Protein AF-A0A7Z7YSB0-F1 (afdb_monomer_lite)

InterPro domains:
  IPR004360 Glyoxalase/fosfomycin resistance/dioxygenase domain [PF00903] (12-40)
  IPR029068 Glyoxalase/Bleomycin resistance protein/Dihydroxybiphenyl dioxygenase [G3DSA:3.10.180.10] (10-54)
  IPR029068 Glyoxalase/Bleomycin resistance protein/Dihydroxybiphenyl dioxygenase [SSF54593] (12-44)

Radius of gyration: 12.41 Å; chains: 1; bounding box: 28×22×36 Å

Structure (mmCIF, N/CA/C/O backbone):
data_AF-A0A7Z7YSB0-F1
#
_entry.id   AF-A0A7Z7YSB0-F1
#
loop_
_atom_site.group_PDB
_atom_site.id
_atom_site.type_symbol
_atom_site.label_atom_id
_atom_site.label_alt_id
_atom_site.label_comp_id
_atom_site.label_asym_id
_atom_site.label_entity_id
_atom_site.label_seq_id
_atom_site.pdbx_PDB_ins_code
_atom_site.Cartn_x
_atom_site.Cartn_y
_atom_site.Cartn_z
_atom_site.occupancy
_atom_site.B_iso_or_equiv
_atom_site.auth_seq_id
_atom_site.auth_comp_id
_atom_site.auth_asym_id
_atom_site.auth_atom_id
_atom_site.pdbx_PDB_model_num
ATOM 1 N N . MET A 1 1 ? 17.062 3.750 -18.611 1.00 64.75 1 MET A N 1
ATOM 2 C CA . MET A 1 1 ? 15.852 4.081 -17.830 1.00 64.75 1 MET A CA 1
ATOM 3 C C . MET A 1 1 ? 14.863 4.700 -18.789 1.00 64.75 1 MET A C 1
ATOM 5 O O . MET A 1 1 ? 15.153 5.767 -19.314 1.00 64.75 1 MET A O 1
ATOM 9 N N . GLU A 1 2 ? 13.755 4.024 -19.076 1.00 62.62 2 GLU A N 1
ATOM 10 C CA . GLU A 1 2 ? 12.639 4.687 -19.753 1.00 62.62 2 GLU A CA 1
ATOM 11 C C . GLU A 1 2 ? 11.969 5.614 -18.737 1.00 62.62 2 GLU A C 1
ATOM 13 O O . GLU A 1 2 ? 11.396 5.158 -17.748 1.00 62.62 2 GLU A O 1
ATOM 18 N N . PHE A 1 3 ? 12.102 6.924 -18.938 1.00 63.34 3 PHE A N 1
ATOM 19 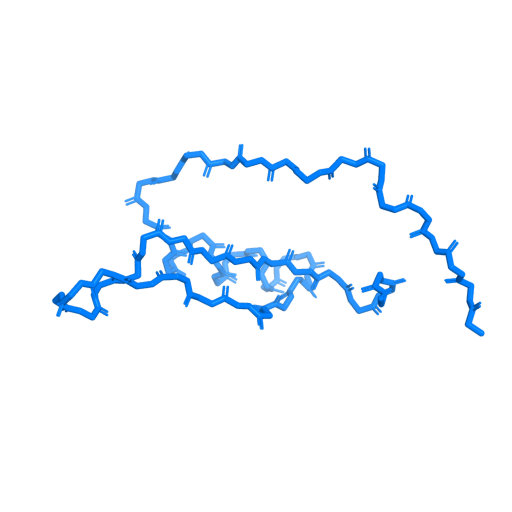C CA . PHE A 1 3 ? 11.417 7.912 -18.116 1.00 63.34 3 PHE A CA 1
ATOM 20 C C . PHE A 1 3 ? 9.958 7.976 -18.549 1.00 63.34 3 PHE A C 1
ATOM 22 O O . PHE A 1 3 ? 9.600 8.653 -19.512 1.00 63.34 3 PHE A O 1
ATOM 29 N N . TYR A 1 4 ? 9.101 7.256 -17.832 1.00 67.25 4 TYR A N 1
ATOM 30 C CA . TYR A 1 4 ? 7.668 7.418 -17.996 1.00 67.25 4 TYR A CA 1
ATOM 31 C C . TYR A 1 4 ? 7.235 8.679 -17.249 1.00 67.25 4 TYR A C 1
ATOM 33 O O . TYR A 1 4 ? 7.191 8.694 -16.018 1.00 67.25 4 TYR A O 1
ATOM 41 N N . LEU A 1 5 ? 6.907 9.742 -17.987 1.00 65.12 5 LEU A N 1
ATOM 42 C CA . LEU A 1 5 ? 6.257 10.921 -17.415 1.00 65.12 5 LEU A CA 1
ATOM 43 C C . LEU A 1 5 ? 4.950 10.467 -16.764 1.00 65.12 5 LEU A C 1
ATOM 45 O O . LEU A 1 5 ? 4.011 10.068 -17.452 1.00 65.12 5 LEU A O 1
ATOM 49 N N . MET A 1 6 ? 4.910 10.452 -15.430 1.00 65.38 6 MET A N 1
ATOM 50 C CA . MET A 1 6 ? 3.771 9.908 -14.700 1.00 65.38 6 MET A CA 1
ATOM 51 C C . MET A 1 6 ? 2.559 10.831 -14.926 1.00 65.38 6 MET A C 1
ATOM 53 O O . MET A 1 6 ? 2.570 11.953 -14.423 1.00 65.38 6 MET A O 1
ATOM 57 N N . PRO A 1 7 ? 1.513 10.420 -15.675 1.00 64.12 7 PRO A N 1
ATOM 58 C CA . PRO A 1 7 ? 0.577 11.394 -16.226 1.00 64.12 7 PRO A CA 1
ATOM 59 C C . PRO A 1 7 ? -0.331 11.995 -15.153 1.00 64.12 7 PRO A C 1
ATOM 61 O O . PRO A 1 7 ? -0.732 13.145 -15.282 1.00 64.12 7 PRO A O 1
ATOM 64 N N . ARG A 1 8 ? -0.673 11.231 -14.098 1.00 70.69 8 ARG A N 1
ATOM 65 C CA . ARG A 1 8 ? -1.561 11.653 -12.998 1.00 70.69 8 ARG A CA 1
ATOM 66 C C . ARG A 1 8 ? -1.294 10.864 -11.707 1.00 70.69 8 ARG A C 1
ATOM 68 O O . ARG A 1 8 ? -1.271 9.634 -11.724 1.00 70.69 8 ARG A O 1
ATOM 75 N N . PHE A 1 9 ? -1.172 11.568 -10.579 1.00 76.94 9 PHE A N 1
ATOM 76 C CA . PHE A 1 9 ? -1.224 10.987 -9.230 1.00 76.94 9 PHE A CA 1
ATOM 77 C C . PHE A 1 9 ? -2.682 10.926 -8.760 1.00 76.94 9 PHE A C 1
ATOM 79 O O . PHE A 1 9 ? -3.191 11.874 -8.161 1.00 76.94 9 PHE A O 1
ATOM 86 N N . ASN A 1 10 ? -3.375 9.824 -9.048 1.00 86.06 10 ASN A N 1
ATOM 87 C CA . ASN A 1 10 ? -4.750 9.649 -8.582 1.00 86.06 10 ASN A CA 1
ATOM 88 C C . ASN A 1 10 ? -4.771 9.485 -7.056 1.00 86.06 10 ASN A C 1
ATOM 90 O O . ASN A 1 10 ? -4.114 8.597 -6.511 1.00 86.06 10 ASN A O 1
ATOM 94 N N . LYS A 1 11 ? -5.542 10.332 -6.369 1.00 92.00 11 LYS A N 1
ATOM 95 C CA . LYS A 1 11 ? -5.791 10.227 -4.928 1.00 92.00 11 LYS A CA 1
ATOM 96 C C . LYS A 1 11 ? -7.144 9.566 -4.710 1.00 92.00 11 LYS A C 1
ATOM 98 O O . LYS A 1 11 ? -8.131 9.973 -5.315 1.00 92.00 11 LYS A O 1
ATOM 103 N N . LEU A 1 12 ? -7.181 8.561 -3.844 1.00 94.19 12 LEU A N 1
ATOM 104 C CA . LEU A 1 12 ? -8.395 7.831 -3.497 1.00 94.19 12 LEU A CA 1
ATOM 105 C C . LEU A 1 12 ? -8.661 8.011 -2.005 1.00 94.19 12 LEU A C 1
ATOM 107 O O . LEU A 1 12 ? -7.782 7.740 -1.187 1.00 94.19 12 LEU A O 1
ATOM 111 N N . CYS A 1 13 ? -9.866 8.459 -1.657 1.00 96.19 13 CYS A N 1
ATOM 112 C CA . CYS A 1 13 ? -10.329 8.425 -0.276 1.00 96.19 13 CYS A CA 1
ATOM 113 C C . CYS A 1 13 ? -10.824 7.009 0.027 1.00 96.19 13 CYS A C 1
ATOM 115 O O . CYS A 1 13 ? -11.656 6.472 -0.704 1.00 96.19 13 CYS A O 1
ATOM 117 N N . VAL A 1 14 ? -10.285 6.390 1.072 1.00 95.88 14 VAL A N 1
ATOM 118 C CA . VAL A 1 14 ? -10.607 5.014 1.464 1.00 95.88 14 VAL A CA 1
ATOM 119 C C . VAL A 1 14 ? -10.945 4.970 2.945 1.00 95.88 14 VAL A C 1
ATOM 121 O O . VAL A 1 14 ? -10.431 5.766 3.724 1.00 95.88 14 VAL A O 1
ATOM 124 N N . GLN A 1 15 ? -11.787 4.015 3.337 1.00 96.94 15 GLN A N 1
ATOM 125 C CA . GLN A 1 15 ? -12.148 3.820 4.745 1.00 96.94 15 GLN A CA 1
ATOM 126 C C . GLN A 1 15 ? -10.994 3.221 5.565 1.00 96.94 15 GLN A C 1
ATOM 128 O O . GLN A 1 15 ? -10.817 3.576 6.724 1.00 96.94 15 GLN A O 1
ATOM 133 N N . ASP A 1 16 ? -10.198 2.330 4.963 1.00 97.50 16 ASP A N 1
ATOM 134 C CA . ASP A 1 16 ? -9.065 1.664 5.615 1.00 97.50 16 ASP A CA 1
ATOM 135 C C . ASP A 1 16 ? -7.856 1.628 4.670 1.00 97.50 16 ASP A C 1
ATOM 137 O O . ASP A 1 16 ? -7.851 0.941 3.639 1.00 97.50 16 ASP A O 1
ATOM 141 N N . ILE A 1 17 ? -6.818 2.385 5.031 1.00 97.44 17 ILE A N 1
ATOM 142 C CA . ILE A 1 17 ? -5.585 2.514 4.248 1.00 97.44 17 ILE A CA 1
ATOM 143 C C . ILE A 1 17 ? -4.788 1.205 4.244 1.00 97.44 17 ILE A C 1
ATOM 145 O O . ILE A 1 17 ? -4.261 0.828 3.198 1.00 97.44 17 ILE A O 1
ATOM 149 N N . ALA A 1 18 ? -4.711 0.492 5.370 1.00 96.31 18 ALA A N 1
ATOM 150 C CA . ALA A 1 18 ? -3.914 -0.728 5.488 1.00 96.31 18 ALA A CA 1
ATOM 151 C C . ALA A 1 18 ? -4.537 -1.876 4.682 1.00 96.31 18 ALA A C 1
ATOM 153 O O . ALA A 1 18 ? -3.841 -2.589 3.951 1.00 96.31 18 ALA A O 1
ATOM 154 N N . LYS A 1 19 ? -5.865 -2.019 4.752 1.00 97.88 19 LYS A N 1
ATOM 155 C CA . LYS A 1 19 ? -6.606 -2.989 3.935 1.00 97.88 19 LYS A CA 1
ATOM 156 C C . LYS A 1 19 ? -6.466 -2.679 2.445 1.00 97.88 19 LYS A C 1
ATOM 158 O O . LYS A 1 19 ? -6.213 -3.592 1.656 1.00 97.88 19 LYS A O 1
ATOM 163 N N . SER A 1 20 ? -6.582 -1.404 2.072 1.00 97.50 20 SER A N 1
ATOM 164 C CA . SER A 1 20 ? -6.436 -0.964 0.680 1.00 97.50 20 SER A CA 1
ATOM 165 C C . SER A 1 20 ? -5.023 -1.229 0.153 1.00 97.50 20 SER A C 1
ATOM 167 O O . SER A 1 20 ? -4.874 -1.855 -0.893 1.00 97.50 20 SER A O 1
ATOM 169 N N . GLU A 1 21 ? -3.982 -0.842 0.898 1.00 96.62 21 GLU A N 1
ATOM 170 C CA . GLU A 1 21 ? -2.573 -1.121 0.574 1.00 96.62 21 GLU A CA 1
ATOM 171 C C . GLU A 1 21 ? -2.344 -2.609 0.301 1.00 96.62 21 GLU A C 1
ATOM 173 O O . GLU A 1 21 ? -1.779 -2.969 -0.735 1.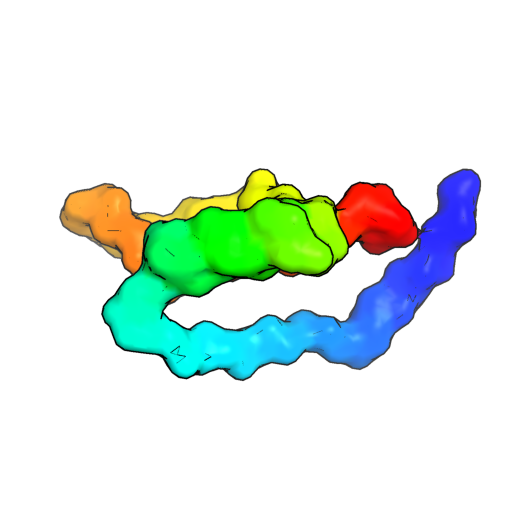00 96.62 21 GLU A O 1
ATOM 178 N N . LYS A 1 22 ? -2.823 -3.482 1.196 1.00 98.00 22 LYS A N 1
ATOM 179 C CA . LYS A 1 22 ? -2.669 -4.933 1.050 1.00 98.00 22 LYS A CA 1
ATOM 180 C C . LYS A 1 22 ? -3.341 -5.450 -0.223 1.00 98.00 22 LYS A C 1
ATOM 182 O O . LYS A 1 22 ? -2.762 -6.286 -0.918 1.00 98.00 22 LYS A O 1
ATOM 187 N N . TRP A 1 23 ? -4.537 -4.954 -0.542 1.00 98.00 23 TRP A N 1
ATOM 188 C CA . TRP A 1 23 ? -5.257 -5.347 -1.753 1.00 98.00 23 TRP A CA 1
ATOM 189 C C . TRP A 1 23 ? -4.529 -4.895 -3.023 1.00 98.00 23 TRP A C 1
ATOM 191 O O . TRP A 1 23 ? -4.295 -5.722 -3.906 1.00 98.00 23 TRP A O 1
ATOM 201 N N . TYR A 1 24 ? -4.108 -3.627 -3.097 1.00 96.56 24 TYR A N 1
ATOM 202 C CA . TYR A 1 24 ? -3.375 -3.086 -4.249 1.00 96.56 24 TYR A CA 1
ATOM 203 C C . TYR A 1 24 ? -2.026 -3.777 -4.450 1.00 96.56 24 TYR A C 1
ATOM 205 O O . TYR A 1 24 ? -1.620 -4.031 -5.586 1.00 96.56 24 TYR A O 1
ATOM 213 N N . SER A 1 25 ? -1.348 -4.122 -3.356 1.00 96.38 25 SER A N 1
ATOM 214 C CA . SER A 1 25 ? -0.088 -4.851 -3.420 1.00 96.38 25 SER A CA 1
ATOM 215 C C . SER A 1 25 ? -0.281 -6.275 -3.940 1.00 96.38 25 SER A C 1
ATOM 217 O O . SER A 1 25 ? 0.369 -6.658 -4.910 1.00 96.38 25 SER A O 1
ATOM 219 N N . LYS A 1 26 ? -1.227 -7.036 -3.372 1.00 97.81 26 LYS A N 1
ATOM 220 C CA . LYS A 1 26 ? -1.467 -8.435 -3.763 1.00 97.81 26 LYS A CA 1
ATOM 221 C C . LYS A 1 26 ? -2.036 -8.571 -5.177 1.00 97.81 26 LYS A C 1
ATOM 223 O O . LYS A 1 26 ? -1.669 -9.498 -5.888 1.00 97.81 26 LYS A O 1
ATOM 228 N N . THR A 1 27 ? -2.952 -7.685 -5.558 1.00 97.69 27 THR A N 1
ATOM 229 C CA . THR A 1 27 ? -3.735 -7.836 -6.795 1.00 97.69 27 THR A CA 1
ATOM 230 C C . THR A 1 27 ? -3.036 -7.214 -7.994 1.00 97.69 27 THR A C 1
ATOM 232 O O . THR A 1 27 ? -3.085 -7.763 -9.087 1.00 97.69 27 THR A O 1
ATOM 235 N N . LEU A 1 28 ? -2.390 -6.061 -7.799 1.00 94.50 28 LEU A N 1
ATOM 236 C CA . LEU A 1 28 ? -1.843 -5.258 -8.894 1.00 94.50 28 LEU A CA 1
ATOM 237 C C . LEU A 1 28 ? -0.322 -5.069 -8.803 1.00 94.50 28 LEU A C 1
ATOM 239 O O . LEU A 1 28 ? 0.2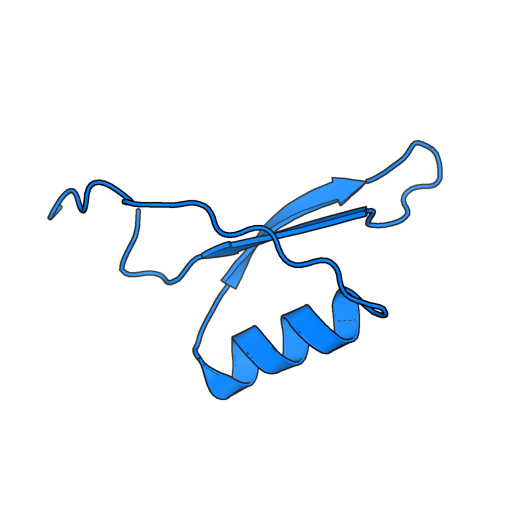65 -4.484 -9.707 1.00 94.50 28 LEU A O 1
ATOM 243 N N . GLY A 1 29 ? 0.332 -5.553 -7.741 1.00 95.44 29 GLY A N 1
ATOM 244 C CA . GLY A 1 29 ? 1.789 -5.480 -7.586 1.00 95.44 29 GLY A CA 1
ATOM 245 C C . GLY A 1 29 ? 2.316 -4.109 -7.154 1.00 95.44 29 GLY A C 1
ATOM 246 O O . GLY A 1 29 ? 3.513 -3.840 -7.278 1.00 95.44 29 GLY A O 1
ATOM 247 N N . PHE A 1 30 ? 1.449 -3.220 -6.657 1.00 94.75 30 PHE A N 1
ATOM 248 C CA . PHE A 1 30 ? 1.882 -1.927 -6.129 1.00 94.75 30 PHE A CA 1
ATOM 249 C C . PHE A 1 30 ? 2.739 -2.089 -4.868 1.00 94.75 30 PHE A C 1
ATOM 251 O O . PHE A 1 30 ? 2.532 -2.988 -4.049 1.00 94.75 30 PHE A O 1
ATOM 258 N N . LYS A 1 31 ? 3.684 -1.166 -4.688 1.00 94.94 31 LYS A N 1
ATOM 259 C CA . LYS A 1 31 ? 4.560 -1.102 -3.516 1.00 94.94 31 LYS A CA 1
ATOM 260 C C . LYS A 1 31 ? 4.351 0.212 -2.777 1.00 94.94 31 LYS A C 1
ATOM 262 O O . LYS A 1 31 ? 4.236 1.260 -3.408 1.00 94.94 31 LYS A O 1
ATOM 267 N N . SER A 1 32 ? 4.329 0.152 -1.448 1.00 95.12 32 SER A N 1
ATOM 268 C CA . SER A 1 32 ? 4.356 1.340 -0.591 1.00 95.12 32 SER A CA 1
ATOM 269 C C . SER A 1 32 ? 5.719 2.015 -0.700 1.00 95.12 32 SER A C 1
ATOM 271 O O . SER A 1 32 ? 6.727 1.402 -0.356 1.00 95.12 32 SER A O 1
ATOM 273 N N . VAL A 1 33 ? 5.751 3.270 -1.149 1.00 94.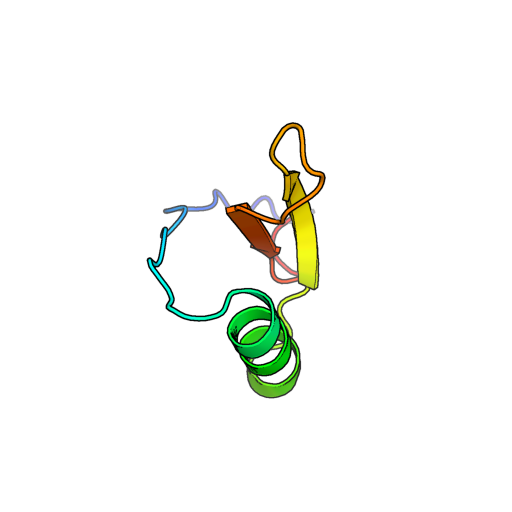19 33 VAL A N 1
ATOM 274 C CA . VAL A 1 33 ? 6.990 4.059 -1.276 1.00 94.19 33 VAL A CA 1
ATOM 275 C C . VAL A 1 33 ? 7.086 5.184 -0.249 1.00 94.19 33 VAL A C 1
ATOM 277 O O . VAL A 1 33 ? 8.188 5.598 0.088 1.00 94.19 33 VAL A O 1
ATOM 280 N N . PHE A 1 34 ? 5.955 5.657 0.284 1.00 94.38 34 PHE A N 1
ATOM 281 C CA . PHE A 1 34 ? 5.933 6.682 1.327 1.00 94.38 34 PHE A CA 1
ATOM 282 C C . PHE A 1 34 ? 4.641 6.613 2.146 1.00 94.38 34 PHE A C 1
ATOM 284 O O . PHE A 1 34 ? 3.555 6.508 1.579 1.00 94.38 34 PHE A O 1
ATOM 291 N N . LYS A 1 35 ? 4.744 6.722 3.475 1.00 96.69 35 LYS A N 1
ATOM 292 C CA . LYS A 1 35 ? 3.590 6.808 4.382 1.00 96.69 35 LYS A CA 1
ATOM 293 C C . LYS A 1 35 ? 3.615 8.146 5.104 1.00 96.69 35 LYS A C 1
ATOM 295 O O . LYS A 1 35 ? 4.527 8.403 5.884 1.00 96.69 35 LYS A O 1
ATOM 300 N N . PHE A 1 36 ? 2.593 8.962 4.870 1.00 96.44 36 PHE A N 1
ATOM 301 C CA . PHE A 1 36 ? 2.385 10.190 5.624 1.00 96.44 36 PHE A CA 1
ATOM 302 C C . PHE A 1 36 ? 1.677 9.867 6.937 1.00 96.44 36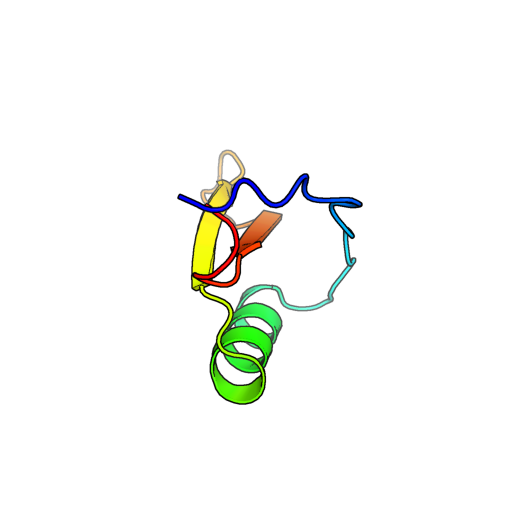 PHE A C 1
ATOM 304 O O . PHE A 1 36 ? 0.670 9.149 6.945 1.00 96.44 36 PHE A O 1
ATOM 311 N N . ARG A 1 37 ? 2.204 10.399 8.039 1.00 97.31 37 ARG A N 1
ATOM 312 C CA . ARG A 1 37 ? 1.683 10.181 9.387 1.00 97.31 37 ARG A CA 1
ATOM 313 C C . ARG A 1 37 ? 1.397 11.511 10.065 1.00 97.31 37 ARG A C 1
ATOM 315 O O . ARG A 1 37 ? 2.075 12.492 9.784 1.00 97.31 37 ARG A O 1
ATOM 322 N N . ASN A 1 38 ? 0.404 11.522 10.948 1.00 96.50 38 ASN A N 1
ATOM 323 C CA . ASN A 1 38 ? 0.175 12.648 11.853 1.00 96.50 38 ASN A CA 1
ATOM 324 C C . ASN A 1 38 ? 1.080 12.571 13.095 1.00 96.50 38 ASN A C 1
ATOM 326 O O . ASN A 1 38 ? 1.815 11.599 13.286 1.00 96.50 38 ASN A O 1
ATOM 330 N N . ASP A 1 39 ? 0.946 13.555 13.983 1.00 97.44 39 ASP A N 1
ATOM 331 C CA . ASP A 1 39 ? 1.707 13.654 15.239 1.00 97.44 39 ASP A CA 1
ATOM 332 C C . ASP A 1 39 ? 1.472 12.469 16.192 1.00 97.44 39 ASP A C 1
ATOM 334 O O . ASP A 1 39 ? 2.319 12.139 17.017 1.00 97.44 39 ASP A O 1
ATOM 338 N N . LYS A 1 40 ? 0.339 11.769 16.042 1.00 97.75 40 LYS A N 1
ATOM 339 C CA . LYS A 1 40 ? 0.000 10.539 16.777 1.00 97.75 40 LYS A CA 1
ATOM 340 C C . LYS A 1 40 ? 0.498 9.267 16.077 1.00 97.75 40 LYS A C 1
ATOM 342 O O . LYS A 1 40 ? 0.055 8.173 16.417 1.00 97.75 40 LYS A O 1
ATOM 347 N N . GLN A 1 41 ? 1.375 9.390 15.077 1.00 94.75 41 GLN A N 1
ATOM 348 C CA . GLN A 1 41 ? 1.922 8.292 14.266 1.00 94.75 41 GLN A CA 1
ATOM 349 C C . GLN A 1 41 ? 0.892 7.502 13.438 1.00 94.75 41 GLN A C 1
ATOM 351 O O . GLN A 1 41 ? 1.222 6.462 12.852 1.00 94.75 41 GLN A O 1
ATOM 356 N N . GLN A 1 42 ? -0.341 7.994 13.314 1.00 96.31 42 GLN A N 1
ATOM 357 C CA . GLN A 1 42 ? -1.378 7.359 12.505 1.00 96.31 42 GLN A CA 1
ATOM 358 C C . GLN A 1 42 ? -1.128 7.642 11.027 1.00 96.31 42 GLN A C 1
ATOM 360 O O . GLN A 1 42 ? -0.865 8.781 10.647 1.00 96.31 42 GLN A O 1
ATOM 365 N N . VAL A 1 43 ? -1.222 6.610 10.187 1.00 97.06 43 VAL A N 1
ATOM 366 C CA . VAL A 1 43 ? -1.069 6.762 8.735 1.00 97.06 43 VAL A CA 1
ATOM 367 C C . VAL A 1 43 ? -2.300 7.471 8.180 1.00 97.06 43 VAL A C 1
ATOM 369 O O . VAL A 1 43 ? -3.401 6.939 8.268 1.00 97.06 43 VAL A O 1
ATOM 372 N N . LEU A 1 44 ? -2.100 8.647 7.586 1.00 96.88 44 LEU A N 1
ATOM 373 C CA . LEU A 1 44 ? -3.156 9.420 6.922 1.00 96.88 44 LEU A CA 1
ATOM 374 C C . LEU A 1 44 ? -3.146 9.240 5.399 1.00 96.88 44 LEU A C 1
ATOM 376 O O . LEU A 1 44 ? -4.157 9.460 4.740 1.00 96.88 44 LEU A O 1
ATOM 380 N N . MET A 1 45 ? -2.007 8.844 4.825 1.00 96.69 45 MET A N 1
ATOM 381 C CA . MET A 1 45 ? -1.871 8.576 3.395 1.00 96.69 45 MET A CA 1
ATOM 382 C C . MET A 1 45 ? -0.751 7.570 3.146 1.00 96.69 45 MET A C 1
ATOM 384 O O . MET A 1 45 ? 0.293 7.613 3.799 1.00 96.69 45 MET A O 1
ATOM 388 N N . ASN A 1 46 ? -0.947 6.696 2.160 1.00 96.94 46 ASN A N 1
ATOM 389 C CA . ASN A 1 46 ? 0.094 5.816 1.653 1.00 96.94 46 ASN A CA 1
ATOM 390 C C . ASN A 1 46 ? 0.260 6.014 0.141 1.00 96.94 46 ASN A C 1
ATOM 392 O O . ASN A 1 46 ? -0.678 5.807 -0.628 1.00 96.94 46 ASN A O 1
ATOM 396 N N . HIS A 1 47 ? 1.455 6.424 -0.274 1.00 94.62 47 HIS A N 1
ATOM 397 C CA . HIS A 1 47 ? 1.841 6.519 -1.671 1.00 94.62 47 HIS A CA 1
ATOM 398 C C . HIS A 1 47 ? 2.239 5.129 -2.165 1.00 94.62 47 HIS A C 1
ATOM 400 O O . HIS A 1 47 ? 3.256 4.566 -1.753 1.00 94.62 47 HIS A O 1
ATOM 406 N N . LEU A 1 48 ? 1.440 4.605 -3.091 1.00 93.81 48 LEU A N 1
ATOM 407 C CA . LEU A 1 48 ? 1.698 3.349 -3.777 1.00 93.81 48 LEU A CA 1
ATOM 408 C C . LEU A 1 48 ? 2.245 3.591 -5.187 1.00 93.81 48 LEU A C 1
ATOM 410 O O . LEU A 1 48 ? 1.705 4.409 -5.931 1.00 93.81 48 LEU A O 1
ATOM 414 N N . ARG A 1 49 ? 3.275 2.841 -5.584 1.00 91.56 49 ARG A N 1
ATOM 415 C CA . ARG A 1 49 ? 3.885 2.926 -6.919 1.00 91.56 49 ARG A CA 1
ATOM 416 C C . ARG A 1 49 ? 4.214 1.541 -7.475 1.00 91.56 49 ARG A C 1
ATOM 418 O O . ARG A 1 49 ? 4.649 0.659 -6.736 1.00 91.56 49 ARG A O 1
ATOM 425 N N . LEU A 1 50 ? 4.010 1.344 -8.779 1.00 89.38 50 LEU A N 1
ATOM 426 C CA . LEU A 1 50 ? 4.499 0.156 -9.491 1.00 89.38 50 LEU A CA 1
ATOM 427 C C . LEU A 1 50 ? 5.978 0.317 -9.837 1.00 89.38 50 LEU A C 1
ATOM 429 O O . LEU A 1 50 ? 6.414 1.412 -10.171 1.00 89.38 50 LEU A O 1
ATOM 433 N N . ALA A 1 51 ? 6.730 -0.785 -9.833 1.00 84.69 51 ALA A N 1
ATOM 434 C CA . ALA A 1 51 ? 8.177 -0.766 -10.072 1.00 84.69 51 ALA A CA 1
ATOM 435 C C . ALA A 1 51 ? 8.585 -0.174 -11.434 1.00 84.69 51 ALA A C 1
ATOM 437 O O . ALA A 1 51 ? 9.678 0.366 -11.550 1.00 84.69 51 ALA A O 1
ATOM 438 N N . LYS A 1 52 ? 7.704 -0.247 -12.441 1.00 81.94 52 LYS A N 1
ATOM 439 C CA . LYS A 1 52 ? 7.948 0.311 -13.779 1.00 81.94 52 LYS A CA 1
ATOM 440 C C . LYS A 1 52 ? 7.983 1.846 -13.828 1.00 81.94 52 LYS A C 1
ATOM 442 O O . LYS A 1 52 ? 8.389 2.402 -14.837 1.00 81.94 52 LYS A O 1
ATOM 447 N N . TYR A 1 53 ? 7.524 2.518 -12.772 1.00 74.31 53 TY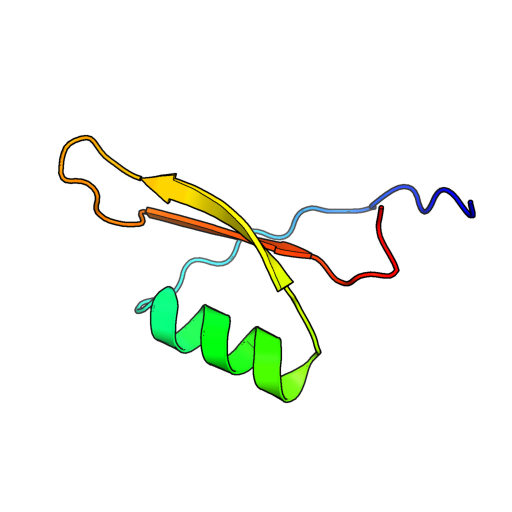R A N 1
ATOM 448 C CA . TYR A 1 53 ? 7.562 3.971 -12.647 1.00 74.31 53 TYR A CA 1
ATOM 449 C C . TYR A 1 53 ? 8.630 4.317 -11.598 1.00 74.31 53 TYR A C 1
ATOM 451 O O . TYR A 1 53 ? 8.391 4.133 -10.400 1.00 74.31 53 TYR A O 1
ATOM 459 N N . GLN A 1 54 ? 9.819 4.740 -12.040 1.00 64.19 54 GLN A N 1
ATOM 460 C CA . GLN A 1 54 ? 10.921 5.178 -11.169 1.00 64.19 54 GLN A CA 1
ATOM 461 C C . GLN A 1 54 ? 10.991 6.694 -11.078 1.00 64.19 54 GLN A C 1
ATOM 463 O O . GLN A 1 54 ? 10.798 7.354 -12.117 1.00 64.19 54 GLN A O 1
#

Secondary structure (DSSP, 8-state):
--------------S-HHHHHHHHHHHH--EEEEEEE-TT--EEEEEEE-TT--

Sequence (54 aa):
MEFYLMPRFNKLCVQDIAKSEKWYSKTLGFKSVFKFRNDKQQVLMNHLRLAKYQ

Organism: Staphylococcus capitis (NCBI:txid29388)

pLDDT: mean 89.4, std 11.86, range [62.62, 98.0]

Foldseek 3Di:
DPADPPPDDDDDDDPDQVVVQVCCCVPVVWDFPDFDADPVRDTPDTDTDHPVHD